Protein AF-A0A067QES6-F1 (afdb_monomer_lite)

Secondary structure (DSSP, 8-state):
-EEESSS--HHHHHHHIIIII-TTTTT----EEEE-TTS-EEEE-S-HHHHHHHHHHHHHHHTTTEEE-PPPPPPPS----S--SS--HHHHHHHHHHH--

pLDDT: mean 86.81, std 6.05, range [63.56, 94.31]

Organism: Zootermopsis nevadensis (NCBI:txid136037)

Radius of gyration: 20.36 Å; chains: 1; bounding box: 36×29×54 Å

Sequence (101 aa):
MVKAKNNHSTENMKSLIKLKVNPTENKVGVSSFKALKNGNMLIESSNKRYVEVICNSINEKSGNELEANGAKLR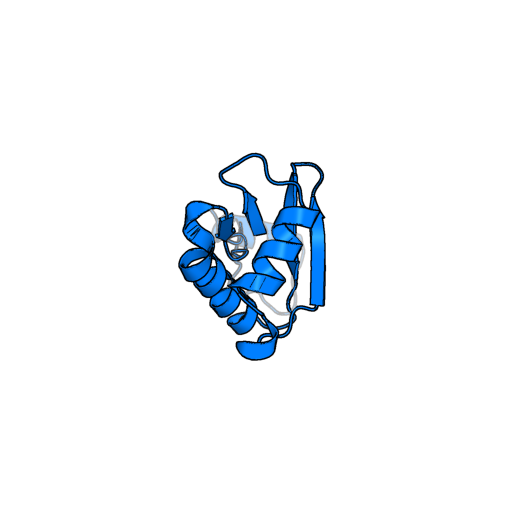NPRMILYNVPEVIHIDSMKQSITEQNP

Structure (mmCIF, N/CA/C/O backbone):
data_AF-A0A067QES6-F1
#
_entry.id   AF-A0A067QES6-F1
#
loop_
_atom_site.group_PDB
_atom_site.id
_atom_site.type_symbol
_atom_site.label_atom_id
_atom_site.label_alt_id
_atom_site.label_comp_id
_atom_site.label_asym_id
_atom_site.label_entity_id
_atom_site.label_seq_id
_atom_site.pdbx_PDB_ins_code
_atom_site.Cartn_x
_atom_site.Cartn_y
_atom_site.Cartn_z
_atom_site.occupancy
_atom_site.B_iso_or_equiv
_atom_site.auth_seq_id
_atom_site.auth_comp_id
_atom_site.auth_asym_id
_atom_site.auth_atom_id
_atom_site.pdbx_PDB_model_num
ATOM 1 N N . MET A 1 1 ? -1.747 3.644 1.187 1.00 91.25 1 MET A N 1
ATOM 2 C CA . MET A 1 1 ? -1.962 4.976 1.790 1.00 91.25 1 MET A CA 1
ATOM 3 C C . MET A 1 1 ? -3.208 4.912 2.646 1.00 91.25 1 MET A C 1
ATOM 5 O O . MET A 1 1 ? -4.191 4.332 2.208 1.00 91.25 1 MET A O 1
ATOM 9 N N . VAL A 1 2 ? -3.155 5.485 3.839 1.00 92.56 2 VAL A N 1
ATOM 10 C CA . VAL A 1 2 ? -4.275 5.577 4.773 1.00 92.56 2 VAL A CA 1
ATOM 11 C C . VAL A 1 2 ? -4.660 7.041 4.923 1.00 92.56 2 VAL A C 1
ATOM 13 O O . VAL A 1 2 ? -3.785 7.895 5.096 1.00 92.56 2 VAL A O 1
ATOM 16 N N . LYS A 1 3 ? -5.956 7.315 4.824 1.00 93.19 3 LYS A N 1
ATOM 17 C CA . LYS A 1 3 ? -6.565 8.628 5.020 1.00 93.19 3 LYS A CA 1
ATOM 18 C C . LYS A 1 3 ? -7.451 8.584 6.258 1.00 93.19 3 LYS A C 1
ATOM 20 O O . LYS A 1 3 ? -8.109 7.573 6.497 1.00 93.19 3 LYS A O 1
ATOM 25 N N . ALA A 1 4 ? -7.484 9.669 7.019 1.00 91.50 4 ALA A N 1
ATOM 26 C CA . ALA A 1 4 ? -8.476 9.834 8.071 1.00 91.50 4 ALA A CA 1
ATOM 27 C C . ALA A 1 4 ? -9.789 10.344 7.463 1.00 91.50 4 ALA A C 1
ATOM 29 O O . ALA A 1 4 ? -9.767 11.218 6.596 1.00 91.50 4 ALA A O 1
ATOM 30 N N . LYS A 1 5 ? -10.925 9.806 7.915 1.00 89.06 5 LYS A N 1
ATOM 31 C CA . LYS A 1 5 ? -12.259 10.334 7.574 1.00 89.06 5 LYS A CA 1
ATOM 32 C C . LYS A 1 5 ? -12.661 11.508 8.470 1.00 89.06 5 LYS A C 1
ATOM 34 O O . LYS A 1 5 ? -13.445 12.353 8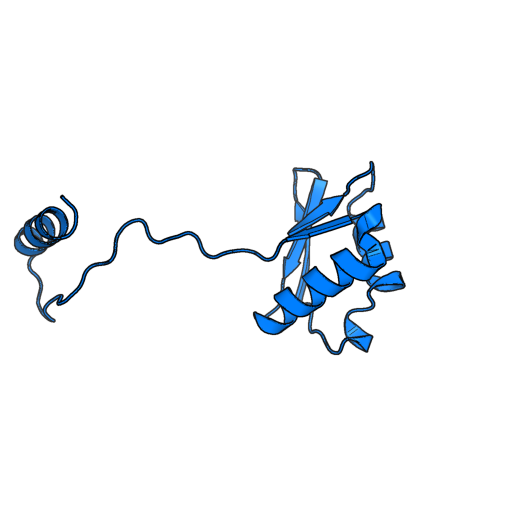.058 1.00 89.06 5 LYS A O 1
ATOM 39 N N . ASN A 1 6 ? -12.069 11.570 9.661 1.00 84.88 6 ASN A N 1
ATOM 40 C CA . ASN A 1 6 ? -12.236 12.638 10.646 1.00 84.88 6 ASN A CA 1
ATOM 41 C C . ASN A 1 6 ? -10.895 13.359 10.878 1.00 84.88 6 ASN A C 1
ATOM 43 O O . ASN A 1 6 ? -9.866 12.945 10.345 1.00 84.88 6 ASN A O 1
ATOM 47 N N . ASN A 1 7 ? -10.871 14.391 11.728 1.00 78.81 7 ASN A N 1
ATOM 48 C CA . ASN A 1 7 ? -9.649 15.118 12.114 1.00 78.81 7 ASN A CA 1
ATOM 49 C C . ASN A 1 7 ? -8.721 14.291 13.036 1.00 78.81 7 ASN A C 1
ATOM 51 O O . ASN A 1 7 ? -8.449 14.672 14.174 1.00 78.81 7 ASN A O 1
ATOM 55 N N . HIS A 1 8 ? -8.220 13.146 12.564 1.00 82.19 8 HIS A N 1
ATOM 56 C CA . HIS A 1 8 ? -7.181 12.382 13.255 1.00 82.19 8 HIS A CA 1
ATOM 57 C C . HIS A 1 8 ? -5.786 12.846 12.828 1.00 82.19 8 HIS A C 1
ATOM 59 O O . HIS A 1 8 ? -5.484 12.940 11.640 1.00 82.19 8 HIS A O 1
ATOM 65 N N . SER A 1 9 ? -4.904 13.065 13.807 1.00 88.31 9 SER A N 1
ATOM 66 C CA . SER A 1 9 ? -3.470 13.212 13.549 1.00 88.31 9 SER A CA 1
ATOM 67 C C . SER A 1 9 ? -2.862 11.891 13.068 1.00 88.31 9 SER A C 1
ATOM 69 O O . SER A 1 9 ? -3.393 10.803 13.310 1.00 88.31 9 SER A O 1
ATOM 71 N N . THR A 1 10 ? -1.703 11.962 12.418 1.00 89.62 10 THR A N 1
ATOM 72 C CA . THR A 1 10 ? -0.976 10.783 11.926 1.00 89.62 10 THR A CA 1
ATOM 73 C C . THR A 1 10 ? -0.524 9.842 13.044 1.00 89.62 10 THR A C 1
ATOM 75 O O . THR A 1 10 ? -0.527 8.624 12.857 1.00 89.62 10 THR A O 1
ATOM 78 N N . GLU A 1 11 ? -0.220 10.368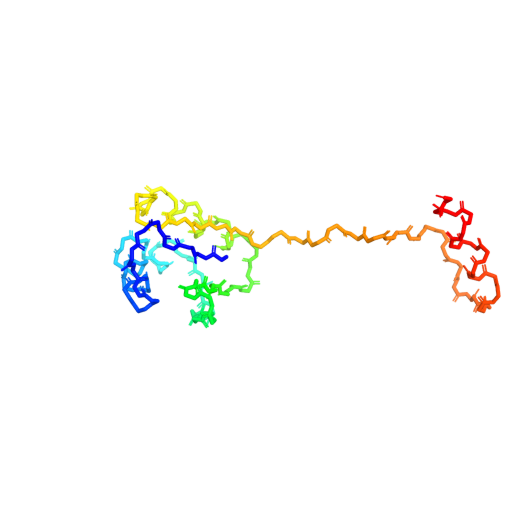 14.231 1.00 90.31 11 GLU A N 1
ATOM 79 C CA . GLU A 1 11 ? 0.048 9.562 15.429 1.00 90.31 11 GLU A CA 1
ATOM 80 C C . GLU A 1 11 ? -1.194 8.832 15.929 1.00 90.31 11 GLU A C 1
ATOM 82 O O . GLU A 1 11 ? -1.121 7.633 16.205 1.00 90.31 11 GLU A O 1
ATOM 87 N N . ASN A 1 12 ? -2.350 9.501 15.952 1.00 90.75 12 ASN A N 1
ATOM 88 C CA . ASN A 1 12 ? -3.608 8.864 16.334 1.00 90.75 12 ASN A CA 1
ATOM 89 C C . ASN A 1 12 ? -3.986 7.752 15.348 1.00 90.75 12 ASN A C 1
ATOM 91 O O . ASN A 1 12 ? -4.381 6.667 15.774 1.00 90.75 12 ASN A O 1
ATOM 95 N N . MET A 1 13 ? -3.781 7.969 14.044 1.00 91.81 13 MET A N 1
ATOM 96 C CA . MET A 1 13 ? -3.968 6.924 13.031 1.00 91.81 13 MET A CA 1
ATOM 97 C C . MET A 1 13 ? -3.063 5.712 13.287 1.00 91.81 13 MET A C 1
ATOM 99 O O . MET A 1 13 ? -3.524 4.572 13.247 1.00 91.81 13 MET A O 1
ATOM 103 N N . LYS A 1 14 ? -1.778 5.939 13.590 1.00 92.44 14 LYS A N 1
ATOM 104 C CA . LYS A 1 14 ? -0.822 4.864 13.897 1.00 92.44 14 LYS A CA 1
ATOM 105 C C . LYS A 1 14 ? -1.244 4.068 15.134 1.00 92.44 14 LYS A C 1
ATOM 107 O O . LYS A 1 14 ? -1.174 2.839 15.110 1.00 92.44 14 LYS A O 1
ATOM 112 N N . SER A 1 15 ? -1.694 4.747 16.187 1.00 92.44 15 SER A N 1
ATOM 113 C CA . SER A 1 15 ? -2.194 4.109 17.410 1.00 92.44 15 SER A CA 1
ATOM 114 C C . SER A 1 15 ? -3.454 3.285 17.147 1.00 92.44 15 SER A C 1
ATOM 116 O O . SER A 1 15 ? -3.509 2.126 17.551 1.00 92.44 15 SER A O 1
ATOM 118 N N . LEU A 1 16 ? -4.417 3.823 16.391 1.00 91.25 16 LEU A N 1
ATOM 119 C CA . LEU A 1 16 ? -5.635 3.108 15.996 1.00 91.25 16 LEU A CA 1
ATOM 120 C C . LEU A 1 16 ? -5.325 1.829 15.215 1.00 91.25 16 LEU A C 1
ATOM 122 O O . LEU A 1 16 ? -5.893 0.780 15.503 1.00 91.25 16 LEU A O 1
ATOM 126 N N . ILE A 1 17 ? -4.386 1.885 14.269 1.00 91.31 17 ILE A N 1
ATOM 127 C CA . ILE A 1 17 ? -4.006 0.715 13.466 1.00 91.31 17 ILE A CA 1
ATOM 128 C C . ILE A 1 17 ? -3.298 -0.332 14.327 1.00 91.31 17 ILE A C 1
ATOM 130 O O . ILE A 1 17 ? -3.590 -1.521 14.217 1.00 91.31 17 ILE A O 1
ATOM 134 N N . LYS A 1 18 ? -2.397 0.077 15.222 1.00 91.38 18 LYS A N 1
ATOM 135 C CA . LYS A 1 18 ? -1.757 -0.869 16.144 1.00 91.38 18 LYS A CA 1
ATOM 136 C C . LYS A 1 18 ? -2.766 -1.542 17.077 1.00 91.38 18 LYS A C 1
ATOM 138 O O . LYS A 1 18 ? -2.635 -2.735 17.309 1.00 91.38 18 LYS A O 1
ATOM 143 N N . LEU A 1 19 ? -3.756 -0.793 17.566 1.00 91.19 19 LEU A N 1
ATOM 144 C CA . LEU A 1 19 ? -4.745 -1.274 18.530 1.00 91.19 19 LEU A CA 1
ATOM 145 C C . LEU A 1 19 ? -5.831 -2.146 17.881 1.00 91.19 19 LEU A C 1
ATOM 147 O O . LEU A 1 19 ? -6.088 -3.250 18.341 1.00 91.19 19 LEU A O 1
ATOM 151 N N . LYS A 1 20 ? -6.487 -1.645 16.827 1.00 90.25 20 LYS A N 1
ATOM 152 C CA . LYS A 1 20 ? -7.663 -2.293 16.221 1.00 90.25 20 LYS A CA 1
ATOM 153 C C . LYS A 1 20 ? -7.287 -3.302 15.146 1.00 90.25 20 LYS A C 1
ATOM 155 O O . LYS A 1 20 ? -7.922 -4.344 15.024 1.00 90.25 20 LYS A O 1
ATOM 160 N N . VAL A 1 21 ? -6.275 -2.990 14.337 1.00 89.38 21 VAL A N 1
ATOM 161 C CA . VAL A 1 21 ? -5.873 -3.857 13.223 1.00 89.38 21 VAL A CA 1
ATOM 162 C C . VAL A 1 21 ? -4.867 -4.897 13.679 1.00 89.38 21 VAL A C 1
ATOM 164 O O . VAL A 1 21 ? -5.004 -6.044 13.268 1.00 89.38 21 VAL A O 1
ATOM 167 N N . ASN A 1 22 ? -3.909 -4.499 14.521 1.00 89.00 22 ASN A N 1
ATOM 168 C CA . ASN A 1 22 ? -2.802 -5.315 15.020 1.00 89.00 22 ASN A CA 1
ATOM 169 C C . ASN A 1 22 ? -2.081 -6.104 13.900 1.00 89.00 22 ASN A C 1
ATOM 171 O O . ASN A 1 22 ? -2.341 -7.288 13.674 1.00 89.00 22 ASN A O 1
ATOM 175 N N . PRO A 1 23 ? -1.154 -5.458 13.165 1.00 83.94 23 PRO A N 1
ATOM 176 C CA . PRO A 1 23 ? -0.465 -6.087 12.035 1.00 83.94 23 PRO A CA 1
ATOM 177 C C . PRO A 1 23 ? 0.281 -7.382 12.397 1.00 83.94 23 PRO A C 1
ATOM 179 O O . PRO A 1 23 ? 0.362 -8.286 11.567 1.00 83.94 23 PRO A O 1
ATOM 182 N N . THR A 1 24 ? 0.780 -7.493 13.633 1.00 85.50 24 THR A N 1
ATOM 183 C CA . THR A 1 24 ? 1.504 -8.673 14.126 1.00 85.50 24 THR A CA 1
ATOM 184 C C . THR A 1 24 ? 0.586 -9.886 14.249 1.00 85.50 24 THR A C 1
ATOM 186 O O . THR A 1 24 ? 0.942 -10.965 13.778 1.00 85.50 24 THR A O 1
ATOM 189 N N . GLU A 1 25 ? -0.611 -9.713 14.818 1.00 84.25 25 GLU A N 1
ATOM 190 C CA . GLU A 1 25 ? -1.613 -10.787 14.921 1.00 84.25 25 GLU A CA 1
ATOM 191 C C . GLU A 1 25 ? -2.087 -11.259 13.545 1.00 84.25 25 GLU A C 1
ATOM 193 O O . GLU A 1 25 ? -2.224 -12.460 13.315 1.00 84.25 25 GLU A O 1
ATOM 198 N N . ASN A 1 26 ? -2.227 -10.337 12.588 1.00 82.06 26 ASN A N 1
ATOM 199 C CA . ASN A 1 26 ? -2.566 -10.686 11.205 1.00 82.06 26 ASN A CA 1
ATOM 200 C C . ASN A 1 26 ? -1.393 -11.327 10.437 1.00 82.06 26 ASN A C 1
ATOM 202 O O . ASN A 1 26 ? -1.536 -11.628 9.253 1.00 82.06 26 ASN A O 1
ATOM 206 N N . LYS A 1 27 ? -0.228 -11.524 11.078 1.00 86.06 27 LYS A N 1
ATOM 207 C CA . LYS A 1 27 ? 1.013 -12.035 10.467 1.00 86.06 27 LYS A CA 1
ATOM 208 C C . LYS A 1 27 ? 1.461 -11.202 9.259 1.00 86.06 27 LYS A C 1
ATOM 210 O O . LYS A 1 27 ? 2.012 -11.725 8.291 1.00 86.06 27 LYS A O 1
ATOM 215 N N . VAL A 1 28 ? 1.227 -9.892 9.320 1.00 87.94 28 VAL A N 1
ATOM 216 C CA . VAL A 1 28 ? 1.572 -8.938 8.267 1.00 87.94 28 VAL A CA 1
ATOM 217 C C 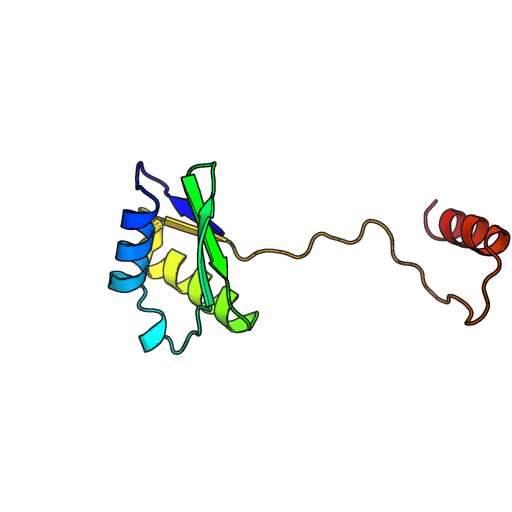. VAL A 1 28 ? 2.820 -8.153 8.660 1.00 87.94 28 VAL A C 1
ATOM 219 O O . VAL A 1 28 ? 2.830 -7.412 9.641 1.00 87.94 28 VAL A O 1
ATOM 222 N N . GLY A 1 29 ? 3.873 -8.261 7.848 1.00 86.75 29 GLY A N 1
ATOM 223 C CA . GLY A 1 29 ? 5.085 -7.463 8.022 1.00 86.75 29 GLY A CA 1
ATOM 224 C C . GLY A 1 29 ? 4.892 -6.027 7.534 1.00 86.75 29 GLY A C 1
ATOM 225 O O . GLY A 1 29 ? 4.704 -5.807 6.336 1.00 86.75 29 GLY A O 1
ATOM 226 N N . VAL A 1 30 ? 4.980 -5.048 8.438 1.00 90.06 30 VAL A N 1
ATOM 227 C CA . VAL A 1 30 ? 5.026 -3.615 8.102 1.00 90.06 30 VAL A CA 1
ATOM 228 C C . VAL A 1 30 ? 6.448 -3.105 8.288 1.00 90.06 30 VAL A C 1
ATOM 230 O O . VAL A 1 30 ? 7.014 -3.217 9.371 1.00 90.06 30 VAL A O 1
ATOM 233 N N . SER A 1 31 ? 7.013 -2.520 7.238 1.00 90.00 31 SER A N 1
ATOM 234 C CA . SER A 1 31 ? 8.362 -1.956 7.249 1.00 90.00 31 SER A CA 1
ATOM 235 C C . SER A 1 31 ? 8.385 -0.557 7.855 1.00 90.00 31 SER A C 1
ATOM 237 O O . SER A 1 31 ? 9.298 -0.228 8.606 1.00 90.00 31 SER A O 1
ATOM 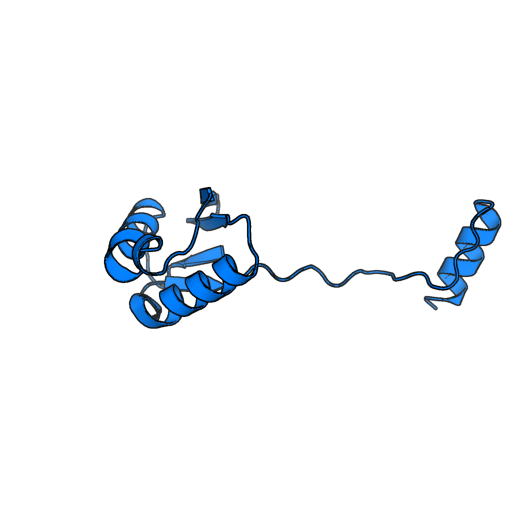239 N N . SER A 1 32 ? 7.395 0.286 7.544 1.00 90.12 32 SER A N 1
ATOM 240 C CA . SER A 1 32 ? 7.362 1.653 8.066 1.00 90.12 32 SER A CA 1
ATOM 241 C C . SER A 1 32 ? 5.957 2.260 8.099 1.00 90.12 32 SER A C 1
ATOM 243 O O . SER A 1 32 ? 5.069 1.876 7.337 1.00 90.12 32 SER A O 1
ATOM 245 N N . PHE A 1 33 ? 5.788 3.241 8.991 1.00 92.06 33 PHE A N 1
ATOM 246 C CA . PHE A 1 33 ? 4.660 4.171 9.027 1.00 92.06 33 PHE A CA 1
ATOM 247 C C . PHE A 1 33 ? 5.219 5.581 8.833 1.00 92.06 33 PHE A C 1
ATOM 249 O O . PHE A 1 33 ? 5.935 6.075 9.706 1.00 92.06 33 PHE A O 1
ATOM 256 N N . LYS A 1 34 ? 4.911 6.224 7.706 1.00 93.31 34 LYS A N 1
ATOM 257 C CA . LYS A 1 34 ? 5.404 7.563 7.356 1.00 93.31 34 LYS A CA 1
ATOM 258 C C . LYS A 1 34 ? 4.245 8.548 7.279 1.00 93.31 34 LYS A C 1
ATOM 260 O O . LYS A 1 34 ? 3.291 8.333 6.535 1.00 93.31 34 LYS A O 1
ATOM 265 N N . ALA A 1 35 ? 4.338 9.641 8.026 1.00 92.81 35 ALA A N 1
ATOM 266 C CA . ALA A 1 35 ? 3.424 10.766 7.881 1.00 92.81 35 ALA A CA 1
ATOM 267 C C . ALA A 1 35 ? 3.728 11.522 6.579 1.00 92.81 35 ALA A C 1
ATOM 269 O O . ALA A 1 35 ? 4.888 11.774 6.252 1.00 92.81 35 ALA A O 1
ATOM 270 N N . LEU A 1 36 ? 2.689 11.883 5.833 1.00 90.56 36 LEU A N 1
ATOM 271 C CA . LEU A 1 36 ? 2.787 12.708 4.633 1.00 90.56 36 LEU A CA 1
ATOM 272 C C . LEU A 1 36 ? 2.395 14.152 4.965 1.00 90.56 36 LEU A C 1
ATOM 274 O O . LEU A 1 36 ? 1.572 14.400 5.843 1.00 90.56 36 LEU A O 1
ATOM 278 N N . LYS A 1 37 ? 2.941 15.120 4.217 1.00 88.75 37 LYS A N 1
ATOM 279 C CA . LYS A 1 37 ? 2.668 16.559 4.418 1.00 88.75 37 LYS A CA 1
ATOM 280 C C . LYS A 1 37 ? 1.183 16.928 4.304 1.00 88.75 37 LYS A C 1
ATOM 282 O O . LYS A 1 37 ? 0.762 17.933 4.852 1.00 88.75 37 LYS A O 1
ATOM 287 N N . ASN A 1 38 ? 0.396 16.117 3.600 1.00 86.50 38 ASN A N 1
ATOM 288 C CA . ASN A 1 38 ? -1.047 16.294 3.428 1.00 86.50 38 ASN A CA 1
ATOM 289 C C . ASN A 1 38 ? -1.883 15.687 4.573 1.00 86.50 38 ASN A C 1
ATOM 291 O O . ASN A 1 38 ? -3.080 15.490 4.397 1.00 86.50 38 ASN A O 1
ATOM 295 N N . GLY A 1 39 ? -1.261 15.321 5.699 1.00 86.44 39 GLY A N 1
ATOM 296 C CA . GLY A 1 39 ? -1.943 14.736 6.857 1.00 86.44 39 GLY A CA 1
ATOM 297 C C . GLY A 1 39 ? -2.281 13.251 6.714 1.00 86.44 39 GLY A C 1
ATOM 298 O O . GLY A 1 39 ? -2.749 12.648 7.672 1.00 86.44 39 GLY A O 1
ATOM 299 N N . ASN A 1 40 ? -2.011 12.634 5.560 1.00 92.19 40 ASN A N 1
ATOM 300 C CA . ASN A 1 40 ? -2.223 11.203 5.345 1.00 92.19 40 ASN A CA 1
ATOM 301 C C . ASN A 1 40 ? -1.039 10.376 5.858 1.00 92.19 40 ASN A C 1
ATOM 303 O O . ASN A 1 40 ? 0.049 10.895 6.117 1.00 92.19 40 ASN A O 1
ATOM 307 N N . MET A 1 41 ? -1.227 9.061 5.946 1.00 92.56 41 MET A N 1
ATOM 308 C CA . MET A 1 41 ? -0.173 8.138 6.350 1.00 92.56 41 MET A CA 1
ATOM 309 C C . MET A 1 41 ? 0.156 7.135 5.242 1.00 92.56 41 MET A C 1
ATOM 311 O O . MET A 1 41 ? -0.718 6.523 4.624 1.00 92.56 41 MET A O 1
ATOM 315 N N . LEU A 1 42 ? 1.444 6.938 4.992 1.00 93.31 42 LEU A N 1
ATOM 316 C CA . LEU A 1 42 ? 1.962 5.879 4.142 1.00 93.31 42 LEU A CA 1
ATOM 317 C C . LEU A 1 42 ? 2.394 4.700 5.016 1.00 93.31 42 LEU A C 1
ATOM 319 O O . LEU A 1 42 ? 3.097 4.878 6.007 1.00 93.31 42 LEU A O 1
ATOM 323 N N . ILE A 1 43 ? 1.962 3.502 4.635 1.00 91.88 43 ILE A N 1
ATOM 324 C CA . ILE A 1 43 ? 2.381 2.245 5.250 1.00 91.88 43 ILE A CA 1
ATOM 325 C C . ILE A 1 43 ? 3.141 1.474 4.182 1.00 91.88 43 ILE A C 1
ATOM 327 O O . ILE A 1 43 ? 2.614 1.273 3.085 1.00 91.88 43 ILE A O 1
ATOM 331 N N . GLU A 1 44 ? 4.366 1.075 4.500 1.00 91.44 44 GLU A N 1
ATOM 332 C CA . GLU A 1 44 ? 5.232 0.321 3.596 1.00 91.44 44 GLU A CA 1
ATOM 333 C C . GLU A 1 44 ? 5.332 -1.131 4.054 1.00 91.44 44 GLU A C 1
ATOM 335 O O . GLU A 1 44 ? 5.417 -1.419 5.248 1.00 91.44 44 GLU A O 1
ATOM 340 N N . SER A 1 45 ? 5.342 -2.047 3.093 1.00 90.88 45 SER A N 1
ATOM 341 C CA . SER A 1 45 ? 5.566 -3.470 3.313 1.00 90.88 45 SER A CA 1
ATOM 342 C C . SER A 1 45 ? 6.368 -4.031 2.144 1.00 90.88 45 SER A C 1
ATOM 344 O O . SER A 1 45 ? 6.227 -3.565 1.013 1.00 90.88 45 SER A O 1
ATOM 346 N N . SER A 1 46 ? 7.195 -5.039 2.410 1.00 87.25 46 SER A N 1
ATOM 347 C CA . SER A 1 46 ? 8.008 -5.723 1.402 1.00 87.25 46 SER A CA 1
ATOM 348 C C . SER A 1 46 ? 7.207 -6.674 0.507 1.00 87.25 46 SER A C 1
ATOM 350 O O . SER A 1 46 ? 7.728 -7.142 -0.501 1.00 87.25 46 SER A O 1
ATOM 352 N N . ASN A 1 47 ? 5.949 -6.973 0.851 1.00 89.19 47 ASN A N 1
ATOM 353 C CA . ASN A 1 47 ? 5.122 -7.933 0.125 1.00 89.19 47 ASN A CA 1
ATOM 354 C C . ASN A 1 47 ? 3.775 -7.319 -0.278 1.00 89.19 47 ASN A C 1
ATOM 356 O O . ASN A 1 47 ? 3.048 -6.769 0.548 1.00 89.19 47 ASN A O 1
ATOM 360 N N . LYS A 1 48 ? 3.391 -7.475 -1.548 1.00 88.12 48 LYS A N 1
ATOM 361 C CA . LYS A 1 48 ? 2.098 -6.996 -2.056 1.00 88.12 48 LYS A CA 1
ATOM 362 C C . LYS A 1 48 ? 0.904 -7.615 -1.314 1.00 88.12 48 LYS A C 1
ATOM 364 O O . LYS A 1 48 ? -0.039 -6.899 -0.993 1.00 88.12 48 LYS A O 1
ATOM 369 N N . ARG A 1 49 ? 0.963 -8.908 -0.974 1.00 90.19 49 ARG A N 1
ATOM 370 C CA . ARG A 1 49 ? -0.114 -9.593 -0.231 1.00 90.19 49 ARG A CA 1
ATOM 371 C C . ARG A 1 49 ? -0.335 -8.967 1.146 1.00 90.19 49 ARG A C 1
ATOM 373 O O . ARG A 1 49 ? -1.465 -8.808 1.584 1.00 90.19 49 ARG A O 1
ATOM 380 N N . TYR A 1 50 ? 0.744 -8.552 1.806 1.00 91.31 50 TYR A N 1
ATOM 381 C CA . TYR A 1 50 ? 0.691 -7.864 3.097 1.00 91.31 50 TYR A CA 1
ATOM 382 C C . TYR A 1 50 ? 0.011 -6.500 2.995 1.00 91.31 50 TYR A C 1
ATOM 384 O O . TYR A 1 50 ? -0.776 -6.142 3.871 1.00 91.31 50 TYR A O 1
ATOM 392 N N . VAL A 1 51 ? 0.250 -5.771 1.902 1.00 90.25 51 VAL A N 1
ATOM 393 C CA . VAL A 1 51 ? -0.446 -4.508 1.618 1.00 90.25 51 VAL A CA 1
ATOM 394 C C . VAL A 1 51 ? -1.950 -4.731 1.443 1.00 90.25 51 VAL A C 1
ATOM 396 O O . VAL A 1 51 ? -2.741 -3.944 1.955 1.00 90.25 51 VAL A O 1
ATOM 399 N N . GLU A 1 52 ? -2.361 -5.792 0.753 1.00 90.56 52 GLU A N 1
ATOM 400 C CA . GLU A 1 52 ? -3.782 -6.103 0.547 1.00 90.56 52 GLU A CA 1
ATOM 401 C C . GLU A 1 52 ? -4.472 -6.487 1.862 1.00 90.56 52 GLU A C 1
ATOM 403 O O . GLU A 1 52 ? -5.478 -5.877 2.225 1.00 90.56 52 GLU A O 1
ATOM 408 N N . VAL A 1 53 ? -3.882 -7.410 2.632 1.00 92.19 53 VAL A N 1
ATOM 409 C CA . VAL A 1 53 ? -4.427 -7.849 3.928 1.00 92.19 53 VAL A CA 1
ATOM 410 C C . VAL A 1 53 ? -4.566 -6.675 4.895 1.00 92.19 53 VAL A C 1
ATOM 412 O O . VAL A 1 53 ? -5.612 -6.526 5.528 1.00 92.19 53 VAL A O 1
ATOM 415 N N . ILE A 1 54 ? -3.549 -5.811 5.002 1.00 92.06 54 ILE A N 1
ATOM 416 C CA . ILE A 1 54 ? -3.613 -4.673 5.925 1.00 92.06 54 ILE A CA 1
ATOM 417 C C . ILE A 1 54 ? -4.614 -3.615 5.462 1.00 92.06 54 ILE A C 1
ATOM 419 O O . ILE A 1 54 ? -5.302 -3.046 6.303 1.00 92.06 54 ILE A O 1
ATOM 423 N N . CYS A 1 55 ? -4.744 -3.369 4.152 1.00 92.75 55 CYS A N 1
ATOM 424 C CA . CYS A 1 55 ? -5.747 -2.430 3.647 1.00 92.75 55 CYS A CA 1
ATOM 425 C C . CYS A 1 55 ? -7.162 -2.927 3.942 1.00 92.75 55 CYS A C 1
ATOM 427 O O . CYS A 1 55 ? -7.967 -2.165 4.474 1.00 92.75 55 CYS A O 1
ATOM 429 N N . ASN A 1 56 ? -7.438 -4.204 3.672 1.00 92.94 56 ASN A N 1
ATOM 430 C CA . ASN A 1 56 ? -8.737 -4.807 3.966 1.00 92.94 56 ASN A CA 1
ATOM 431 C C . ASN A 1 56 ? -9.020 -4.778 5.470 1.00 92.94 56 ASN A C 1
ATOM 433 O O . ASN A 1 56 ? -10.064 -4.288 5.882 1.00 92.94 56 ASN A O 1
ATOM 437 N N . SER A 1 57 ? -8.043 -5.160 6.296 1.00 93.00 57 SER A N 1
ATOM 438 C CA . SER A 1 57 ? -8.202 -5.157 7.755 1.00 93.00 57 SER A CA 1
ATOM 439 C C . SER A 1 57 ? -8.455 -3.758 8.324 1.00 93.00 57 SER A C 1
ATOM 441 O O . SER A 1 57 ? -9.246 -3.610 9.252 1.00 93.00 57 SER A O 1
ATOM 443 N N . ILE A 1 58 ? -7.801 -2.720 7.786 1.00 93.38 58 ILE A N 1
ATOM 444 C CA . ILE A 1 58 ? -8.066 -1.329 8.185 1.00 93.38 58 ILE A CA 1
ATOM 445 C C . ILE A 1 58 ? -9.484 -0.922 7.782 1.00 93.38 58 ILE A C 1
ATOM 447 O O . ILE A 1 58 ? -10.195 -0.340 8.596 1.00 93.38 58 ILE A O 1
ATOM 451 N N . ASN A 1 59 ? -9.910 -1.233 6.559 1.00 94.31 59 ASN A N 1
ATOM 452 C CA . ASN A 1 59 ? -11.242 -0.865 6.085 1.00 94.31 59 ASN A CA 1
ATOM 453 C C . ASN A 1 59 ? -12.357 -1.625 6.820 1.00 94.31 59 ASN A C 1
ATOM 455 O O . ASN A 1 59 ? -13.413 -1.053 7.062 1.00 94.31 59 ASN A O 1
ATOM 459 N N . GLU A 1 60 ? -12.119 -2.870 7.229 1.00 93.56 60 GLU A N 1
ATOM 460 C CA . GLU A 1 60 ? -13.076 -3.671 7.999 1.00 93.56 60 GLU A CA 1
ATOM 461 C C . GLU A 1 60 ? -13.147 -3.236 9.469 1.00 93.56 60 GLU A C 1
ATOM 463 O O . GLU A 1 60 ? -14.231 -2.990 9.992 1.00 93.56 60 GLU A O 1
ATOM 468 N N . LYS A 1 61 ? -12.000 -3.109 10.151 1.00 92.56 61 LYS A N 1
ATOM 469 C CA . LYS A 1 61 ? -11.956 -2.870 11.609 1.00 92.56 61 LYS A CA 1
ATOM 470 C C . LYS A 1 61 ? -11.948 -1.391 11.997 1.00 92.56 61 LYS A C 1
ATOM 472 O O . LYS A 1 61 ? -12.297 -1.035 13.122 1.00 92.56 61 LYS A O 1
ATOM 477 N N . SER A 1 62 ? -11.524 -0.522 11.084 1.00 90.56 62 SER A N 1
ATOM 478 C CA . SER A 1 62 ? -11.375 0.921 11.304 1.00 90.56 62 SER A CA 1
ATOM 479 C C . SER A 1 62 ? -12.033 1.759 10.206 1.00 90.56 62 SER A C 1
ATOM 481 O O . SER A 1 62 ? -11.799 2.963 10.157 1.00 90.56 62 SER A O 1
ATOM 483 N N . GLY A 1 63 ? -12.892 1.170 9.364 1.00 88.44 63 GLY A N 1
ATOM 484 C CA . GLY A 1 63 ? -13.514 1.835 8.211 1.00 88.44 63 GLY A CA 1
ATOM 485 C C . GLY A 1 63 ? -14.349 3.078 8.529 1.00 88.44 63 GLY A C 1
ATOM 486 O O . GLY A 1 63 ? -14.568 3.911 7.650 1.00 88.44 63 GLY A O 1
ATOM 487 N N . ASN A 1 64 ? -14.801 3.236 9.775 1.00 90.50 64 ASN A N 1
ATOM 488 C CA . ASN A 1 64 ? -15.529 4.428 10.224 1.00 90.50 64 ASN A CA 1
ATOM 489 C C . ASN A 1 64 ? -14.599 5.630 10.465 1.00 90.50 64 ASN A C 1
ATOM 491 O O . ASN A 1 64 ? -15.022 6.773 10.333 1.00 90.50 64 ASN A O 1
ATOM 495 N N . GLU A 1 65 ? -13.334 5.379 10.805 1.00 92.19 65 GLU A N 1
ATOM 496 C CA . GLU A 1 65 ? -12.353 6.405 11.191 1.00 92.19 65 GLU A CA 1
ATOM 497 C C . GLU A 1 65 ? -11.302 6.618 10.097 1.00 92.19 65 GLU A C 1
ATOM 499 O O . GLU A 1 65 ? -10.818 7.735 9.892 1.00 92.19 65 GLU A O 1
ATOM 504 N N . LEU A 1 66 ? -10.945 5.538 9.400 1.00 93.31 66 LEU A N 1
ATOM 505 C CA . LEU A 1 66 ? -9.840 5.447 8.462 1.00 93.31 66 LEU A CA 1
ATOM 506 C C . LEU A 1 66 ? -10.299 4.826 7.145 1.00 93.31 66 LEU A C 1
ATOM 508 O O . LEU A 1 66 ? -11.215 4.011 7.088 1.00 93.31 66 LEU A O 1
ATOM 512 N N . GLU A 1 67 ? -9.596 5.183 6.081 1.00 94.19 67 GLU A N 1
ATOM 513 C CA . GLU A 1 67 ? -9.727 4.563 4.772 1.00 94.19 67 GLU A CA 1
ATOM 514 C C . GLU A 1 67 ? -8.338 4.188 4.260 1.00 94.19 67 GLU A C 1
ATOM 516 O O . GLU A 1 67 ? -7.471 5.047 4.067 1.00 94.19 67 GLU A O 1
ATOM 521 N N . ALA A 1 68 ? -8.112 2.897 4.040 1.00 93.75 68 ALA A N 1
ATOM 522 C CA . ALA A 1 68 ? -6.875 2.370 3.498 1.00 93.75 68 ALA A CA 1
ATOM 523 C C . ALA A 1 68 ? -7.030 1.994 2.027 1.00 93.75 68 ALA A C 1
ATOM 525 O O . ALA A 1 68 ? -7.884 1.204 1.637 1.00 93.75 68 ALA A O 1
ATOM 526 N N . ASN A 1 69 ? -6.121 2.520 1.216 1.00 91.94 69 ASN A N 1
ATOM 527 C CA . ASN A 1 69 ? -6.029 2.239 -0.205 1.00 91.94 69 ASN A CA 1
ATOM 528 C C . ASN A 1 69 ? -4.637 1.701 -0.539 1.00 91.94 69 ASN A C 1
ATOM 530 O O . ASN A 1 69 ? -3.624 2.380 -0.321 1.00 91.94 69 ASN A O 1
ATOM 534 N N . GLY A 1 70 ? -4.578 0.487 -1.088 1.00 87.19 70 GLY A N 1
ATOM 535 C CA . GLY A 1 70 ? -3.344 -0.094 -1.610 1.00 87.19 70 GLY A CA 1
ATOM 536 C C . GLY A 1 70 ? -2.802 0.746 -2.767 1.00 87.19 70 GLY A C 1
ATOM 537 O O . GLY A 1 70 ? -3.566 1.230 -3.603 1.00 87.19 70 GLY A O 1
ATOM 538 N N . ALA A 1 71 ? -1.484 0.949 -2.813 1.00 81.69 71 ALA A N 1
ATOM 539 C CA . ALA A 1 71 ? -0.875 1.637 -3.944 1.00 81.69 71 ALA A CA 1
ATOM 540 C C . ALA A 1 71 ? -1.071 0.787 -5.207 1.00 81.69 71 ALA A C 1
ATOM 542 O O . ALA A 1 71 ? -0.636 -0.363 -5.263 1.00 81.69 71 ALA A O 1
ATOM 543 N N . LYS A 1 72 ? -1.740 1.350 -6.215 1.00 80.94 72 LYS A N 1
ATOM 544 C CA . LYS A 1 72 ? -1.833 0.742 -7.542 1.00 80.94 72 LYS A CA 1
ATOM 545 C C . LYS A 1 72 ? -0.641 1.205 -8.369 1.00 80.94 72 LYS A C 1
ATOM 547 O O . LYS A 1 72 ? -0.263 2.376 -8.305 1.00 80.94 72 LYS A O 1
ATOM 552 N N . LEU A 1 73 ? -0.053 0.288 -9.136 1.00 81.88 73 LEU A N 1
ATOM 553 C CA . LEU A 1 73 ? 0.955 0.664 -10.119 1.00 81.88 73 LEU A CA 1
ATOM 554 C C . LEU A 1 73 ? 0.313 1.618 -11.120 1.00 81.88 73 LEU A C 1
ATOM 556 O O . LEU A 1 73 ? -0.833 1.431 -11.533 1.00 81.88 73 LEU A O 1
ATOM 560 N N . ARG A 1 74 ? 1.050 2.665 -11.481 1.00 81.94 74 ARG A N 1
ATOM 561 C CA . ARG A 1 74 ? 0.621 3.551 -12.553 1.00 81.94 74 ARG A CA 1
ATOM 562 C C . ARG A 1 74 ? 0.576 2.729 -13.836 1.00 81.94 74 ARG A C 1
ATOM 564 O O . ARG A 1 74 ? 1.553 2.052 -14.148 1.00 81.94 74 ARG A O 1
ATOM 571 N N . ASN A 1 75 ? -0.520 2.829 -14.582 1.00 84.38 75 ASN A N 1
ATOM 572 C CA . ASN A 1 75 ? -0.568 2.244 -15.915 1.00 84.38 75 ASN A CA 1
ATOM 573 C C . ASN A 1 75 ? 0.598 2.811 -16.745 1.00 84.38 75 ASN A C 1
ATOM 575 O O . ASN A 1 75 ? 0.793 4.038 -16.743 1.00 84.38 75 ASN A O 1
ATOM 579 N N . PRO A 1 76 ? 1.400 1.951 -17.398 1.00 86.38 76 PRO A N 1
ATOM 580 C CA . PRO A 1 76 ? 2.467 2.419 -18.267 1.00 86.38 76 PRO A CA 1
ATOM 581 C C . PRO A 1 76 ? 1.861 3.304 -19.355 1.00 86.38 76 PRO A C 1
ATOM 583 O O . PRO A 1 76 ? 0.771 3.033 -19.854 1.00 86.38 76 PRO A O 1
ATOM 586 N N . ARG A 1 77 ? 2.553 4.394 -19.697 1.00 84.44 77 ARG A N 1
ATOM 587 C CA . ARG A 1 77 ? 2.098 5.290 -20.772 1.00 84.44 77 ARG A CA 1
ATOM 588 C C . ARG A 1 77 ? 2.347 4.707 -22.162 1.00 84.44 77 ARG A C 1
ATOM 590 O O . ARG A 1 77 ? 1.750 5.179 -23.113 1.00 84.44 77 ARG A O 1
ATOM 597 N N . MET A 1 78 ? 3.253 3.739 -22.255 1.00 81.38 78 MET A N 1
ATOM 598 C CA . MET A 1 78 ? 3.706 3.126 -23.492 1.00 81.38 78 MET A CA 1
ATOM 599 C C . MET A 1 78 ? 4.243 1.733 -23.170 1.00 81.38 78 MET A C 1
ATOM 601 O O . MET A 1 78 ? 4.927 1.558 -22.156 1.00 81.38 78 MET A O 1
ATOM 605 N N . ILE A 1 79 ? 3.932 0.759 -24.018 1.00 81.75 79 ILE A N 1
ATOM 606 C CA . ILE A 1 79 ? 4.490 -0.595 -23.974 1.00 81.75 79 ILE A CA 1
ATOM 607 C C . ILE A 1 79 ? 4.998 -0.881 -25.384 1.00 81.75 79 ILE A C 1
ATOM 609 O O . ILE A 1 79 ? 4.235 -0.749 -26.335 1.00 81.75 79 ILE A O 1
ATOM 613 N N . LEU A 1 80 ? 6.279 -1.226 -25.515 1.00 80.69 80 LEU A N 1
ATOM 614 C CA . LEU A 1 80 ? 6.879 -1.580 -26.800 1.00 80.69 80 LEU A CA 1
ATOM 615 C C . LEU A 1 80 ? 7.019 -3.096 -26.890 1.00 80.69 80 LEU A C 1
ATOM 617 O O . LEU A 1 80 ? 7.582 -3.722 -25.991 1.00 80.69 80 LEU A O 1
ATOM 621 N N . TYR A 1 81 ? 6.517 -3.668 -27.978 1.00 80.69 81 TYR A N 1
ATOM 622 C CA . TYR A 1 81 ? 6.598 -5.094 -28.275 1.00 80.69 81 TYR A CA 1
ATOM 623 C C . TYR A 1 81 ? 7.619 -5.353 -29.387 1.00 80.69 81 TYR A C 1
ATOM 625 O O . TYR A 1 81 ? 7.884 -4.479 -30.213 1.00 80.69 81 TYR A O 1
ATOM 633 N N . ASN A 1 82 ? 8.165 -6.574 -29.421 1.00 80.12 82 ASN A N 1
ATOM 634 C CA . ASN A 1 82 ? 9.037 -7.073 -30.496 1.00 80.12 82 ASN A CA 1
ATOM 635 C C . ASN A 1 82 ? 10.249 -6.177 -30.791 1.00 80.12 82 ASN A C 1
ATOM 637 O O . ASN A 1 82 ? 10.616 -5.949 -31.941 1.00 80.12 82 ASN A O 1
ATOM 641 N N . VAL A 1 83 ? 10.860 -5.655 -29.731 1.00 76.44 83 VAL A N 1
ATOM 642 C CA . VAL A 1 83 ? 12.032 -4.792 -29.821 1.00 76.44 83 VAL A CA 1
ATOM 643 C C . VAL A 1 83 ? 13.278 -5.651 -30.117 1.00 76.44 83 VAL A C 1
ATOM 645 O O . VAL A 1 83 ? 13.566 -6.551 -29.325 1.00 76.44 83 VAL A O 1
ATOM 648 N N . PRO A 1 84 ? 14.010 -5.418 -31.226 1.00 81.88 84 PRO A N 1
ATOM 649 C CA . PRO A 1 84 ? 15.217 -6.178 -31.553 1.00 81.88 84 PRO A CA 1
ATOM 650 C C . PRO A 1 84 ? 16.351 -5.905 -30.552 1.00 81.88 84 PRO A C 1
ATOM 652 O O . PRO A 1 84 ? 16.398 -4.852 -29.923 1.00 81.88 84 PRO A O 1
ATOM 655 N N . GLU A 1 85 ? 17.283 -6.851 -30.414 1.00 79.19 85 GLU A N 1
ATOM 656 C CA . GLU A 1 85 ? 18.384 -6.779 -29.435 1.00 79.19 85 GLU A CA 1
ATOM 657 C C . GLU A 1 85 ? 19.385 -5.650 -29.745 1.00 79.19 85 GLU A C 1
ATOM 659 O O . GLU A 1 85 ? 19.961 -5.047 -28.840 1.00 79.19 85 GLU A O 1
ATOM 664 N N . VAL A 1 86 ? 19.531 -5.308 -31.029 1.00 81.19 86 VAL A N 1
ATOM 665 C CA . VAL A 1 86 ? 20.302 -4.154 -31.503 1.00 81.19 86 VAL A CA 1
ATOM 666 C C . VAL A 1 86 ? 19.335 -3.124 -32.070 1.00 81.19 86 VAL A C 1
ATOM 668 O O . VAL A 1 86 ? 18.614 -3.395 -33.029 1.00 81.19 86 VAL A O 1
ATOM 671 N N . ILE A 1 87 ? 19.334 -1.927 -31.485 1.00 73.94 87 ILE A N 1
ATOM 672 C CA . ILE A 1 87 ? 18.485 -0.814 -31.910 1.00 73.94 87 ILE A CA 1
ATOM 673 C C . ILE A 1 87 ? 19.352 0.388 -32.244 1.00 73.94 87 ILE A C 1
ATOM 675 O O . ILE A 1 87 ? 20.148 0.846 -31.424 1.00 73.94 87 ILE A O 1
ATOM 679 N N . HIS A 1 88 ? 19.107 0.970 -33.413 1.00 80.12 88 HIS A N 1
ATOM 680 C CA . HIS A 1 88 ? 19.569 2.314 -33.729 1.00 80.12 88 HIS A CA 1
ATOM 681 C C . HIS A 1 88 ? 18.502 3.333 -33.309 1.00 80.12 88 HIS A C 1
ATOM 683 O O . HIS A 1 88 ? 17.311 3.120 -33.539 1.00 80.12 88 HIS A O 1
ATOM 689 N N . ILE A 1 89 ? 18.913 4.447 -32.696 1.00 76.81 89 ILE A N 1
ATOM 690 C CA . ILE A 1 89 ? 18.005 5.471 -32.138 1.00 76.81 89 ILE A CA 1
ATOM 691 C C . ILE A 1 89 ? 16.940 5.924 -33.153 1.00 76.81 89 ILE A C 1
ATOM 693 O O . ILE A 1 89 ? 15.781 6.118 -32.783 1.00 76.81 89 ILE A O 1
ATOM 697 N N . ASP A 1 90 ? 17.303 6.032 -34.430 1.00 77.19 90 ASP A N 1
ATOM 698 C CA . ASP A 1 90 ? 16.389 6.469 -35.489 1.00 77.19 90 ASP A CA 1
ATOM 699 C C . ASP A 1 90 ? 15.295 5.430 -35.787 1.00 77.19 90 ASP A C 1
ATOM 701 O O . ASP A 1 90 ? 14.122 5.784 -35.896 1.00 77.19 90 ASP A O 1
ATOM 705 N N . SER A 1 91 ? 15.644 4.138 -35.785 1.00 75.31 91 SER A N 1
ATOM 706 C CA . SER A 1 91 ? 14.679 3.032 -35.929 1.00 75.31 91 SER A CA 1
ATOM 707 C C . SER A 1 91 ? 13.734 2.898 -34.726 1.00 75.31 91 SER A C 1
ATOM 709 O O . SER A 1 91 ? 12.579 2.491 -34.869 1.00 75.31 91 SER A O 1
ATOM 711 N N . MET A 1 92 ? 14.191 3.305 -33.534 1.00 78.50 92 MET A N 1
ATOM 712 C CA . MET A 1 92 ? 13.381 3.277 -32.315 1.00 78.50 92 MET A CA 1
ATOM 713 C C . MET A 1 92 ? 12.253 4.308 -32.362 1.00 78.50 92 MET A C 1
ATOM 715 O O . MET A 1 92 ? 11.124 3.992 -31.994 1.00 78.50 92 MET A O 1
ATOM 719 N N . LYS A 1 93 ? 12.542 5.531 -32.831 1.00 81.56 93 LYS A N 1
ATOM 720 C CA . LYS A 1 93 ? 11.531 6.593 -32.965 1.00 81.56 93 LYS A CA 1
ATOM 721 C C . LYS A 1 93 ? 10.395 6.150 -33.877 1.00 81.56 93 LYS A C 1
ATOM 723 O O . LYS A 1 93 ? 9.236 6.318 -33.518 1.00 81.56 93 LYS A O 1
ATOM 728 N N . GLN A 1 94 ? 10.740 5.556 -35.017 1.00 79.12 94 GLN A N 1
ATOM 729 C CA . GLN A 1 94 ? 9.757 5.037 -35.959 1.00 79.12 94 GLN A CA 1
ATOM 730 C C . GLN A 1 94 ? 8.907 3.929 -35.321 1.00 79.12 94 GLN A C 1
ATOM 732 O O . GLN A 1 94 ? 7.684 4.023 -35.329 1.00 79.12 94 GLN A O 1
ATOM 737 N N . SER A 1 95 ? 9.545 2.957 -34.662 1.00 76.81 95 SER A N 1
ATOM 738 C CA . SER A 1 95 ? 8.844 1.853 -33.989 1.00 76.81 95 SER A CA 1
ATOM 739 C C . SER A 1 95 ? 7.905 2.329 -32.871 1.00 76.81 95 SER A C 1
ATOM 741 O O . SER A 1 95 ? 6.823 1.777 -32.691 1.00 76.81 95 SER A O 1
ATOM 743 N N . ILE A 1 96 ? 8.299 3.362 -32.115 1.00 81.56 96 ILE A N 1
ATOM 744 C CA . ILE A 1 96 ? 7.464 3.957 -31.062 1.00 81.56 96 ILE A CA 1
ATOM 745 C C . ILE A 1 96 ? 6.202 4.581 -31.662 1.00 81.56 96 ILE A 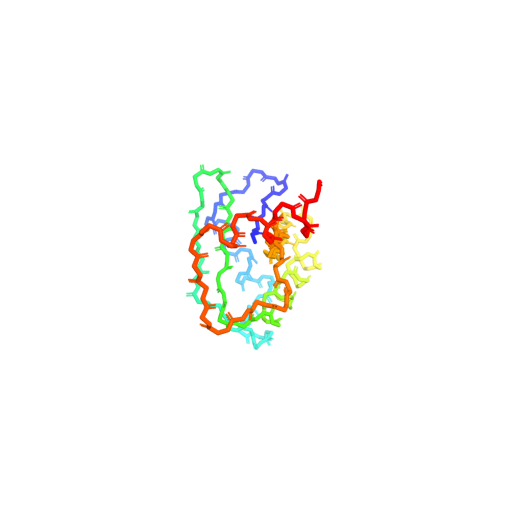C 1
ATOM 747 O O . ILE A 1 96 ? 5.110 4.299 -31.167 1.00 81.56 96 ILE A O 1
ATOM 751 N N . THR A 1 97 ? 6.354 5.395 -32.711 1.00 80.25 97 THR A N 1
ATOM 752 C CA . THR A 1 97 ? 5.236 6.062 -33.394 1.00 80.25 97 THR A CA 1
ATOM 753 C C . THR A 1 97 ? 4.298 5.053 -34.055 1.00 80.25 97 THR A C 1
ATOM 755 O O . THR A 1 97 ? 3.087 5.189 -33.946 1.00 80.25 97 THR A O 1
ATOM 758 N N . GLU A 1 98 ? 4.833 4.011 -34.697 1.00 80.06 98 GLU A N 1
ATOM 759 C CA . GLU A 1 98 ? 4.023 2.970 -35.347 1.00 80.06 98 GLU A CA 1
ATOM 760 C C . GLU A 1 98 ? 3.217 2.133 -34.340 1.00 80.06 98 GLU A C 1
ATOM 762 O O . GLU A 1 98 ? 2.074 1.773 -34.614 1.00 80.06 98 GLU A O 1
ATOM 767 N N . GLN A 1 99 ? 3.784 1.832 -33.166 1.00 77.19 99 GLN A N 1
ATOM 768 C CA . GLN A 1 99 ? 3.098 1.047 -32.129 1.00 77.19 99 GLN A CA 1
ATOM 769 C C . GLN A 1 99 ? 2.152 1.878 -31.249 1.00 77.19 99 GLN A C 1
ATOM 771 O O . GLN A 1 99 ? 1.321 1.308 -30.543 1.00 77.19 99 GLN A O 1
ATOM 776 N N . ASN A 1 100 ? 2.287 3.205 -31.256 1.00 72.69 100 ASN A N 1
ATOM 777 C CA . ASN A 1 100 ? 1.493 4.125 -30.440 1.00 72.69 100 ASN A CA 1
ATOM 778 C C . ASN A 1 100 ? 1.037 5.324 -31.303 1.00 72.69 100 ASN A C 1
ATOM 780 O O . ASN A 1 100 ? 1.552 6.427 -31.094 1.00 72.69 100 ASN A O 1
ATOM 784 N N . PRO A 1 101 ? 0.139 5.105 -32.287 1.00 63.56 101 PRO A N 1
ATOM 785 C CA . PRO A 1 101 ? -0.365 6.156 -33.174 1.00 63.56 101 PRO A CA 1
ATOM 786 C C . PRO A 1 101 ? -1.192 7.229 -32.449 1.00 63.56 101 PRO A C 1
ATOM 788 O O . PRO A 1 101 ? -1.806 6.920 -31.399 1.00 63.56 101 PRO A O 1
#

Foldseek 3Di:
DKDWPDPDALVNVVVCCCPQLNLVVVVADWPDWDQDPVRGIDIDGPDQVSLVSSQVSCCVRVVVTMHRDRDDDDDDPADQPPDDPDDDPVNVVVSRVVRPD